Protein AF-X8BH34-F1 (afdb_monomer_lite)

Structure (mmCIF, N/CA/C/O backbone):
data_AF-X8BH34-F1
#
_entry.id   AF-X8BH34-F1
#
loop_
_atom_site.group_PDB
_atom_site.id
_atom_site.type_symbol
_atom_site.label_atom_id
_atom_site.label_alt_id
_atom_site.label_comp_id
_atom_site.label_asym_id
_atom_site.label_entity_id
_atom_site.label_seq_id
_atom_site.pdbx_PDB_ins_code
_atom_site.Cartn_x
_atom_site.Cartn_y
_atom_site.Cartn_z
_atom_site.occupancy
_atom_site.B_iso_or_equiv
_atom_site.auth_seq_id
_atom_site.auth_comp_id
_atom_site.auth_asym_id
_atom_site.auth_atom_id
_atom_site.pdbx_PDB_model_num
ATOM 1 N N . MET A 1 1 ? 43.976 -16.117 -24.925 1.00 43.75 1 MET A N 1
ATOM 2 C CA . MET A 1 1 ? 42.880 -16.397 -23.976 1.00 43.75 1 MET A CA 1
ATOM 3 C C . MET A 1 1 ? 42.334 -15.051 -23.525 1.00 43.75 1 MET A C 1
ATOM 5 O O . MET A 1 1 ? 42.831 -14.492 -22.561 1.00 43.75 1 MET A O 1
ATOM 9 N N . SER A 1 2 ? 41.441 -14.468 -24.329 1.00 48.62 2 SER A N 1
ATOM 10 C CA . SER A 1 2 ? 40.838 -13.161 -24.051 1.00 48.62 2 SER A CA 1
ATOM 11 C C . SER A 1 2 ? 39.442 -13.434 -23.515 1.00 48.62 2 SER A C 1
ATOM 13 O O . SER A 1 2 ? 38.652 -14.074 -24.204 1.00 48.62 2 SER A O 1
ATOM 15 N N . LEU A 1 3 ? 39.189 -13.051 -22.266 1.00 58.91 3 LEU A N 1
ATOM 16 C CA . LEU A 1 3 ? 37.860 -13.133 -21.676 1.00 58.91 3 LEU A CA 1
ATOM 17 C C . LEU A 1 3 ? 37.003 -12.075 -22.369 1.00 58.91 3 LEU A C 1
ATOM 19 O O . LEU A 1 3 ? 37.311 -10.887 -22.299 1.00 58.91 3 LEU A O 1
ATOM 23 N N . ASP A 1 4 ? 35.996 -12.541 -23.101 1.00 5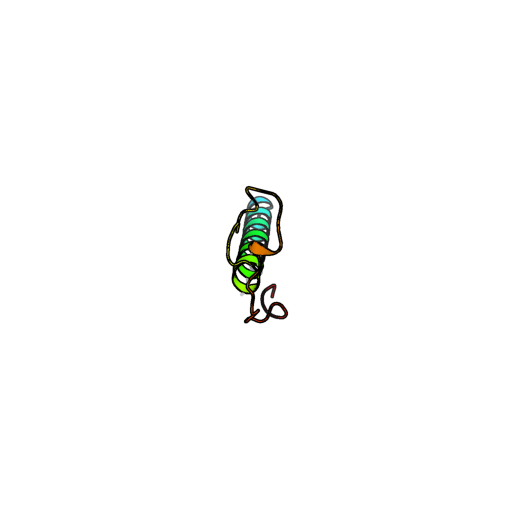5.66 4 ASP A N 1
ATOM 24 C CA . ASP A 1 4 ? 34.950 -11.714 -23.683 1.00 55.66 4 ASP A CA 1
ATOM 25 C C . ASP A 1 4 ? 34.220 -11.008 -22.537 1.00 55.66 4 ASP A C 1
ATOM 27 O O . ASP A 1 4 ? 33.644 -11.646 -21.648 1.00 55.66 4 ASP A O 1
ATOM 31 N N . THR A 1 5 ? 34.352 -9.686 -22.486 1.00 57.16 5 THR A N 1
ATOM 32 C CA . THR A 1 5 ? 33.746 -8.857 -21.450 1.00 57.16 5 THR A CA 1
ATOM 33 C C . THR A 1 5 ? 32.245 -8.828 -21.692 1.00 57.16 5 THR A C 1
ATOM 35 O O . THR A 1 5 ? 31.746 -7.969 -22.408 1.00 57.16 5 THR A O 1
ATOM 38 N N . SER A 1 6 ? 31.559 -9.795 -21.080 1.00 59.00 6 SER A N 1
ATOM 39 C CA . SER A 1 6 ? 30.189 -9.743 -20.567 1.00 59.00 6 SER A CA 1
ATOM 40 C C . SER A 1 6 ? 29.290 -8.705 -21.249 1.00 59.00 6 SER A C 1
ATOM 42 O O . SER A 1 6 ? 29.303 -7.522 -20.898 1.00 59.00 6 SER A O 1
ATOM 44 N N . THR A 1 7 ? 28.459 -9.156 -22.190 1.00 62.06 7 THR A N 1
ATOM 45 C CA . THR A 1 7 ? 27.293 -8.404 -22.662 1.00 62.06 7 THR A CA 1
ATOM 46 C C . THR A 1 7 ? 26.437 -8.009 -21.464 1.00 62.06 7 THR A C 1
ATOM 48 O O . THR A 1 7 ? 25.697 -8.823 -20.910 1.00 62.06 7 THR A O 1
ATOM 51 N N . ARG A 1 8 ? 26.541 -6.746 -21.049 1.00 67.00 8 ARG A N 1
ATOM 52 C CA . ARG A 1 8 ? 25.636 -6.149 -20.073 1.00 67.00 8 ARG A CA 1
ATOM 53 C C . ARG A 1 8 ? 24.255 -6.092 -20.713 1.00 67.00 8 ARG A C 1
ATOM 55 O O . ARG A 1 8 ? 24.007 -5.242 -21.562 1.00 67.00 8 ARG A O 1
ATOM 62 N N . VAL A 1 9 ? 23.377 -7.009 -20.323 1.00 79.88 9 VAL A N 1
ATOM 63 C CA . VAL A 1 9 ? 21.960 -6.937 -20.680 1.00 79.88 9 VAL A CA 1
ATOM 64 C C . VAL A 1 9 ? 21.379 -5.752 -19.915 1.00 79.88 9 VAL A C 1
ATOM 66 O O . VAL A 1 9 ? 21.275 -5.776 -18.690 1.00 79.88 9 VAL A O 1
ATOM 69 N N . VAL A 1 10 ? 21.120 -4.670 -20.641 1.00 88.56 10 VAL A N 1
ATOM 70 C CA . VAL A 1 10 ? 20.427 -3.491 -20.125 1.00 88.56 10 VAL A CA 1
ATOM 71 C C . VAL A 1 10 ? 18.940 -3.732 -20.338 1.00 88.56 10 VAL A C 1
ATOM 73 O O . VAL A 1 10 ? 18.550 -4.155 -21.425 1.00 88.56 10 VAL A O 1
ATOM 76 N N . LEU A 1 11 ? 18.138 -3.495 -19.299 1.00 93.25 11 LEU A N 1
ATOM 77 C CA . LEU A 1 11 ? 16.685 -3.572 -19.405 1.00 93.25 11 LEU A CA 1
ATOM 78 C C . LEU A 1 11 ? 16.200 -2.560 -20.440 1.00 93.25 11 LEU A C 1
ATOM 80 O O . LEU A 1 11 ? 16.675 -1.424 -20.479 1.00 93.25 11 LEU A O 1
ATOM 84 N N . SER A 1 12 ? 15.254 -2.985 -21.263 1.00 95.19 12 SER A N 1
ATOM 85 C CA . SER A 1 12 ? 14.488 -2.080 -22.108 1.00 95.19 12 SER A CA 1
ATOM 86 C C . SER A 1 12 ? 13.634 -1.138 -21.257 1.00 95.19 12 SER A C 1
ATOM 88 O O . SER A 1 12 ? 13.287 -1.443 -20.112 1.00 95.19 12 SER A O 1
ATOM 90 N N . ASP A 1 13 ? 13.252 -0.001 -21.833 1.00 96.06 13 ASP A N 1
ATOM 91 C CA . ASP A 1 13 ? 12.379 0.966 -21.160 1.00 96.06 13 ASP A CA 1
ATOM 92 C C . ASP A 1 13 ? 11.027 0.340 -20.765 1.00 96.06 13 ASP A C 1
ATOM 94 O O . ASP A 1 13 ? 10.496 0.637 -19.694 1.00 96.06 13 ASP A O 1
ATOM 98 N N . ASP A 1 14 ? 10.509 -0.589 -21.577 1.00 97.44 14 ASP A N 1
ATOM 99 C CA . ASP A 1 14 ? 9.270 -1.322 -21.294 1.00 97.44 14 ASP A CA 1
ATOM 100 C C . ASP A 1 14 ? 9.411 -2.237 -20.067 1.00 97.44 14 ASP A C 1
ATOM 102 O O . ASP A 1 14 ? 8.520 -2.290 -19.217 1.00 97.44 14 ASP A O 1
ATOM 106 N N . GLU A 1 15 ? 10.541 -2.936 -19.930 1.00 97.00 15 GLU A N 1
ATOM 107 C CA . GLU A 1 15 ? 10.820 -3.772 -18.755 1.00 97.00 15 GLU A CA 1
ATOM 108 C C . GLU A 1 15 ? 10.947 -2.925 -17.486 1.00 97.00 15 GLU A C 1
ATOM 110 O O . GLU A 1 15 ? 10.405 -3.291 -16.441 1.00 97.00 15 GLU A O 1
ATOM 115 N N . VAL A 1 16 ? 11.605 -1.765 -17.576 1.00 97.19 16 VAL A N 1
ATOM 116 C CA . VAL A 1 16 ? 11.695 -0.812 -16.461 1.00 97.19 16 VAL A CA 1
ATOM 117 C C . VAL A 1 16 ? 10.304 -0.308 -16.066 1.00 97.19 16 VAL A C 1
ATOM 119 O O . VAL A 1 16 ? 9.971 -0.296 -14.879 1.00 97.19 16 VAL A O 1
ATOM 122 N N . ALA A 1 17 ? 9.465 0.050 -17.041 1.00 97.62 17 ALA A N 1
ATOM 123 C CA . ALA A 1 17 ? 8.104 0.518 -16.790 1.00 97.62 17 ALA A CA 1
ATOM 124 C C . ALA A 1 17 ? 7.221 -0.558 -16.132 1.00 97.62 17 ALA A C 1
ATOM 126 O O . ALA A 1 17 ? 6.433 -0.251 -15.235 1.00 97.62 17 ALA A O 1
ATOM 127 N N . LEU A 1 18 ? 7.365 -1.825 -16.533 1.00 98.12 18 LEU A N 1
ATOM 128 C CA . LEU A 1 18 ? 6.632 -2.940 -15.927 1.00 98.12 18 LEU A CA 1
ATOM 129 C C . LEU A 1 18 ? 7.052 -3.192 -14.475 1.00 98.12 18 LEU A C 1
ATOM 131 O O . LEU A 1 18 ? 6.192 -3.453 -13.630 1.00 98.12 18 LEU A O 1
ATOM 135 N N . ILE A 1 19 ? 8.346 -3.084 -14.168 1.00 97.50 19 ILE A N 1
ATOM 136 C CA . ILE A 1 19 ? 8.854 -3.227 -12.798 1.00 97.50 19 ILE A CA 1
ATOM 137 C C . ILE A 1 19 ? 8.338 -2.090 -11.908 1.00 97.50 19 ILE A C 1
ATOM 139 O O . ILE A 1 19 ? 7.877 -2.361 -10.800 1.00 97.50 19 ILE A O 1
ATOM 143 N N . ASP A 1 20 ? 8.345 -0.843 -12.389 1.00 97.25 20 ASP A N 1
ATOM 144 C CA . ASP A 1 20 ? 7.772 0.293 -11.650 1.00 97.25 20 ASP A CA 1
ATOM 145 C C . ASP A 1 20 ? 6.273 0.095 -11.378 1.00 97.25 20 ASP A C 1
ATOM 147 O O . ASP A 1 20 ? 5.805 0.257 -10.247 1.00 97.25 20 ASP A O 1
ATOM 151 N N . ALA A 1 21 ? 5.513 -0.318 -12.397 1.00 98.19 21 ALA A N 1
ATOM 152 C CA . ALA A 1 21 ? 4.087 -0.586 -12.254 1.00 98.19 21 ALA A CA 1
ATOM 153 C C . ALA A 1 21 ? 3.819 -1.694 -11.225 1.00 98.19 21 ALA A C 1
ATOM 155 O O . ALA A 1 21 ? 2.931 -1.551 -10.378 1.00 98.19 21 ALA A O 1
ATOM 156 N N . TYR A 1 22 ? 4.612 -2.768 -11.261 1.00 97.44 22 TYR A N 1
ATOM 157 C CA . TYR A 1 22 ? 4.548 -3.840 -10.275 1.00 97.44 22 TYR A CA 1
ATOM 158 C C . TYR A 1 22 ? 4.866 -3.332 -8.865 1.00 97.44 22 TYR A C 1
ATOM 160 O O . TYR A 1 22 ? 4.099 -3.590 -7.938 1.00 97.44 22 TYR A O 1
ATOM 168 N N . TRP A 1 23 ? 5.947 -2.567 -8.700 1.00 97.19 23 TRP A N 1
ATOM 169 C CA . TRP A 1 23 ? 6.358 -2.023 -7.406 1.00 97.19 23 TRP A CA 1
ATOM 170 C C . TRP A 1 23 ? 5.276 -1.121 -6.802 1.00 97.19 23 TRP A C 1
ATOM 172 O O . TRP A 1 23 ? 4.903 -1.272 -5.638 1.00 97.19 23 TRP A O 1
ATOM 182 N N . ARG A 1 24 ? 4.670 -0.246 -7.610 1.00 97.56 24 ARG A N 1
ATOM 183 C CA . ARG A 1 24 ? 3.547 0.602 -7.186 1.00 97.56 24 ARG A CA 1
ATOM 184 C C . ARG A 1 24 ? 2.309 -0.208 -6.810 1.00 97.56 24 ARG A C 1
ATOM 186 O O . ARG A 1 24 ? 1.667 0.111 -5.809 1.00 97.56 24 ARG A O 1
ATOM 193 N N . ALA A 1 25 ? 1.978 -1.248 -7.575 1.00 97.25 25 ALA A N 1
ATOM 194 C CA . ALA A 1 25 ? 0.853 -2.127 -7.269 1.00 97.25 25 ALA A CA 1
ATOM 195 C C . ALA A 1 25 ? 1.077 -2.894 -5.955 1.00 97.25 25 ALA A C 1
ATOM 197 O O . ALA A 1 25 ? 0.189 -2.921 -5.104 1.00 97.25 25 ALA A O 1
ATOM 198 N N . ALA A 1 26 ? 2.273 -3.451 -5.753 1.00 96.56 26 ALA A N 1
ATOM 199 C CA . ALA A 1 26 ? 2.645 -4.136 -4.520 1.00 96.56 26 ALA A CA 1
ATOM 200 C C . ALA A 1 26 ? 2.568 -3.194 -3.308 1.00 96.56 26 ALA A C 1
ATOM 202 O O . ALA A 1 26 ? 1.942 -3.532 -2.305 1.00 96.56 26 ALA A O 1
ATOM 203 N N . ASN A 1 27 ? 3.104 -1.977 -3.426 1.00 96.69 27 ASN A N 1
ATOM 204 C CA . ASN A 1 27 ? 3.031 -0.961 -2.375 1.00 96.69 27 ASN A CA 1
ATOM 205 C C . ASN A 1 27 ? 1.586 -0.584 -2.027 1.00 96.69 27 ASN A C 1
ATOM 207 O O . ASN A 1 27 ? 1.237 -0.493 -0.849 1.00 96.69 27 ASN A O 1
ATOM 211 N N . TYR A 1 28 ? 0.729 -0.411 -3.035 1.00 96.81 28 TYR A N 1
ATOM 212 C CA . TYR A 1 28 ? -0.683 -0.096 -2.828 1.00 96.81 28 TYR A CA 1
ATOM 213 C C . TYR A 1 28 ? -1.414 -1.213 -2.072 1.00 96.81 28 TYR A C 1
ATOM 215 O O . TYR A 1 28 ? -2.097 -0.953 -1.079 1.00 96.81 28 TYR A O 1
ATOM 223 N N . LEU A 1 29 ? -1.219 -2.466 -2.494 1.00 96.00 29 LEU A N 1
ATOM 224 C CA . LEU A 1 29 ? -1.820 -3.625 -1.836 1.00 96.00 29 LEU A CA 1
ATOM 225 C C . LEU A 1 29 ? -1.317 -3.790 -0.402 1.00 96.00 29 LEU A C 1
ATOM 227 O O . LEU A 1 29 ? -2.120 -4.056 0.488 1.00 96.00 29 LEU A O 1
ATOM 231 N N . SER A 1 30 ? -0.025 -3.582 -0.160 1.00 95.50 30 SER A N 1
ATOM 232 C CA . SER A 1 30 ? 0.572 -3.644 1.174 1.00 95.50 30 SER A CA 1
ATOM 233 C C . SER A 1 30 ? -0.028 -2.612 2.132 1.00 95.50 30 SER A C 1
ATOM 235 O O . SER A 1 30 ? -0.408 -2.954 3.253 1.00 95.50 30 SER A O 1
ATOM 237 N N . VAL A 1 31 ? -0.197 -1.359 1.692 1.00 95.69 31 VAL A N 1
ATOM 238 C CA . VAL A 1 31 ? -0.915 -0.341 2.478 1.00 95.69 31 VAL A CA 1
ATOM 239 C C . VAL A 1 31 ? -2.361 -0.783 2.719 1.00 95.69 31 VAL A C 1
ATOM 241 O O . VAL A 1 31 ? -2.829 -0.756 3.858 1.00 95.69 31 VAL A O 1
ATOM 244 N N . GLY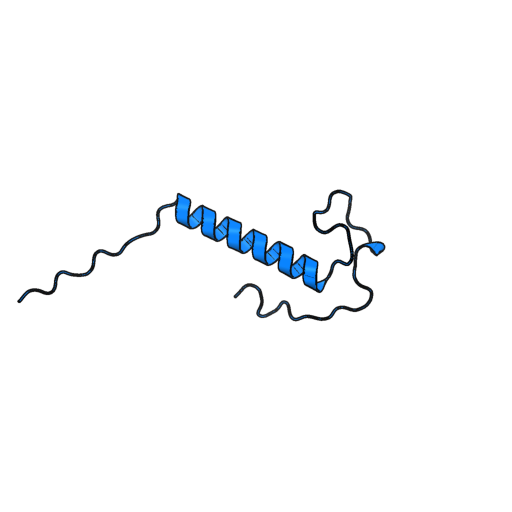 A 1 32 ? -3.059 -1.268 1.690 1.00 96.12 32 GLY A N 1
ATOM 245 C CA . GLY A 1 32 ? -4.415 -1.799 1.839 1.00 96.12 32 GLY A CA 1
ATOM 246 C C . GLY A 1 32 ? -4.499 -2.910 2.892 1.00 96.12 32 GLY A C 1
ATOM 247 O O . GLY A 1 32 ? -5.336 -2.857 3.789 1.00 96.12 32 GLY A O 1
ATOM 248 N N . GLN A 1 33 ? -3.577 -3.871 2.863 1.00 95.31 33 GLN A N 1
ATOM 249 C CA . GLN A 1 33 ? -3.518 -4.976 3.820 1.00 95.31 33 GLN A CA 1
ATOM 250 C C . GLN A 1 33 ? -3.241 -4.517 5.255 1.00 95.31 33 GLN A C 1
ATOM 252 O O . GLN A 1 33 ? -3.789 -5.106 6.190 1.00 95.31 33 GLN A O 1
ATOM 257 N N . ILE A 1 34 ? -2.417 -3.488 5.458 1.00 95.62 34 ILE A N 1
ATOM 258 C CA . ILE A 1 34 ? -2.091 -2.981 6.798 1.00 95.62 34 ILE A CA 1
ATOM 259 C C . ILE A 1 34 ? -3.250 -2.148 7.366 1.00 95.62 34 ILE A C 1
ATOM 261 O O . ILE A 1 34 ? -3.597 -2.310 8.540 1.00 95.62 34 ILE A O 1
ATOM 265 N N . TYR A 1 35 ? -3.865 -1.288 6.549 1.00 96.38 35 TYR A N 1
ATOM 266 C CA . TYR A 1 35 ? -4.741 -0.218 7.037 1.00 96.38 35 TYR A CA 1
ATOM 267 C C . TYR A 1 35 ? -6.228 -0.401 6.723 1.00 96.38 35 TYR A C 1
ATOM 269 O O . TYR A 1 35 ? -7.053 0.029 7.527 1.00 96.38 35 TYR A O 1
ATOM 277 N N . LEU A 1 36 ? -6.596 -1.027 5.603 1.00 97.62 36 LEU A N 1
ATOM 278 C CA . LEU A 1 36 ? -7.984 -1.057 5.133 1.00 97.62 36 LEU A CA 1
ATOM 279 C C . LEU A 1 36 ? -8.707 -2.343 5.540 1.00 97.62 36 LEU A C 1
ATOM 281 O O . LEU A 1 36 ? -8.173 -3.447 5.426 1.00 97.62 36 LEU A O 1
ATOM 285 N N . LEU A 1 37 ? -9.936 -2.193 6.027 1.00 97.19 37 LEU A N 1
ATOM 286 C CA . LEU A 1 37 ? -10.882 -3.288 6.244 1.00 97.19 37 LEU A CA 1
ATOM 287 C C . LEU A 1 37 ? -11.823 -3.475 5.045 1.00 97.19 37 LEU A C 1
ATOM 289 O O . LEU A 1 37 ? -12.263 -4.597 4.816 1.00 97.19 37 LEU A O 1
ATOM 293 N N . ASP A 1 38 ? -12.094 -2.402 4.294 1.00 97.62 38 ASP A N 1
ATOM 294 C CA . ASP A 1 38 ? -12.943 -2.386 3.098 1.00 97.62 38 ASP A CA 1
ATOM 295 C C . ASP A 1 38 ? -12.509 -1.266 2.128 1.00 97.62 38 ASP A C 1
ATOM 297 O O . ASP A 1 38 ? -11.571 -0.517 2.414 1.00 97.62 38 ASP A O 1
ATOM 301 N N . ASN A 1 39 ? -13.174 -1.163 0.975 1.00 97.75 39 ASN A N 1
ATOM 302 C CA . ASN A 1 39 ? -12.912 -0.214 -0.105 1.00 97.75 39 ASN A CA 1
ATOM 303 C C . ASN A 1 39 ? -11.435 -0.203 -0.578 1.00 97.75 39 ASN A C 1
ATOM 305 O O . ASN A 1 39 ? -10.818 0.858 -0.713 1.00 97.75 39 ASN A O 1
ATOM 309 N N . PRO A 1 40 ? -10.832 -1.379 -0.858 1.00 96.31 40 PRO A N 1
ATOM 310 C CA . PRO A 1 40 ? -9.401 -1.493 -1.137 1.00 96.31 40 PRO A CA 1
ATOM 311 C C . PRO A 1 40 ? -8.972 -0.854 -2.460 1.00 96.31 40 PRO A C 1
ATOM 313 O O . PRO A 1 40 ? -7.780 -0.674 -2.659 1.00 96.31 40 PRO A O 1
ATOM 316 N N . LEU A 1 41 ? -9.911 -0.547 -3.361 1.00 97.31 41 LEU A N 1
ATOM 317 C CA . LEU A 1 41 ? -9.650 0.108 -4.649 1.00 97.31 41 LEU A CA 1
ATOM 318 C C . LEU A 1 41 ? -10.152 1.558 -4.697 1.00 97.31 41 LEU A C 1
ATOM 320 O O . LEU A 1 41 ? -10.103 2.171 -5.761 1.00 97.31 41 LEU A O 1
ATOM 324 N N . LEU A 1 42 ? -10.641 2.102 -3.575 1.00 96.62 42 LEU A N 1
ATOM 325 C CA . LEU A 1 42 ? -11.208 3.454 -3.492 1.00 96.62 42 LEU A CA 1
ATOM 326 C C . LEU A 1 42 ? -12.294 3.716 -4.553 1.00 96.62 42 LEU A C 1
ATOM 328 O O . LEU A 1 42 ? -12.302 4.757 -5.208 1.00 96.62 42 LEU A O 1
ATOM 332 N N . ALA A 1 43 ? -13.214 2.762 -4.728 1.00 97.69 43 ALA A N 1
ATOM 333 C CA . ALA A 1 43 ? -14.355 2.901 -5.640 1.00 97.69 43 AL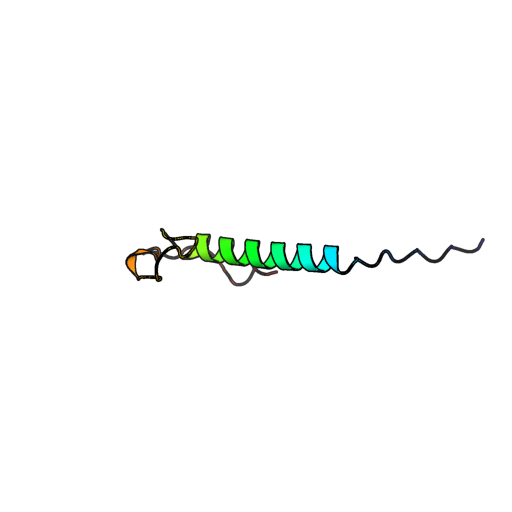A A CA 1
ATOM 334 C C . ALA A 1 43 ? -15.312 4.029 -5.204 1.00 97.69 43 ALA A C 1
ATOM 336 O O . ALA A 1 43 ? -16.042 4.589 -6.020 1.00 97.69 43 ALA A O 1
ATOM 337 N N . GLU A 1 44 ? -15.261 4.382 -3.922 1.00 97.88 44 GLU A N 1
ATOM 338 C CA . GLU A 1 44 ? -15.887 5.555 -3.322 1.00 97.88 44 GLU A CA 1
ATOM 339 C C . GLU A 1 44 ? -14.869 6.325 -2.455 1.00 97.88 44 GLU A C 1
ATOM 341 O O . GLU A 1 44 ? -13.816 5.766 -2.114 1.00 97.88 44 GLU A O 1
ATOM 346 N N . PRO A 1 45 ? -15.138 7.597 -2.090 1.00 98.12 45 PRO A N 1
ATOM 347 C CA . PRO A 1 45 ? -14.243 8.374 -1.236 1.00 98.12 45 PRO A CA 1
ATOM 348 C C . PRO A 1 45 ? -13.897 7.642 0.067 1.00 98.12 45 PRO A C 1
ATOM 350 O O . PRO A 1 45 ? -14.751 7.025 0.701 1.00 98.12 45 PRO A O 1
ATOM 353 N N . LEU A 1 46 ? -12.629 7.718 0.478 1.00 97.56 46 LEU A N 1
ATOM 354 C CA . LEU A 1 46 ? -12.168 7.063 1.699 1.00 97.56 46 LEU A CA 1
ATOM 355 C C . LEU A 1 46 ? -12.867 7.663 2.929 1.00 97.56 46 LEU A C 1
ATOM 357 O O . LEU A 1 46 ? -12.844 8.878 3.127 1.00 97.56 46 LEU A O 1
ATOM 361 N N . ALA A 1 47 ? -13.425 6.798 3.771 1.00 97.69 47 ALA A N 1
ATOM 362 C CA . ALA A 1 47 ? -14.102 7.158 5.006 1.00 97.69 47 ALA A CA 1
ATOM 363 C C . ALA A 1 47 ? -13.481 6.393 6.195 1.00 97.69 47 ALA A C 1
ATOM 365 O O . ALA A 1 47 ? -12.865 5.341 5.981 1.00 97.69 47 ALA A O 1
ATOM 366 N N . PRO A 1 48 ? -13.592 6.898 7.440 1.00 97.38 48 PRO A N 1
ATOM 367 C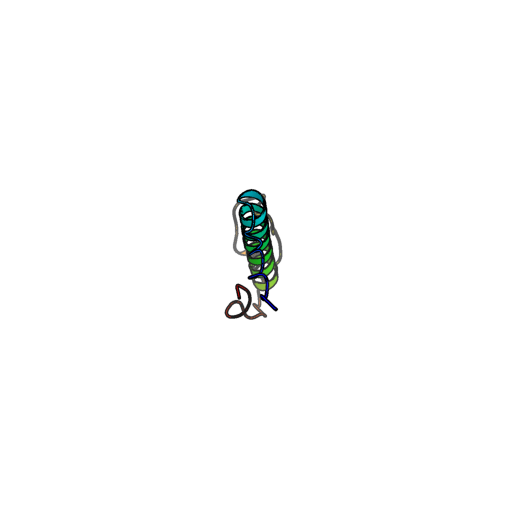 CA . PRO A 1 48 ? -13.029 6.239 8.621 1.00 97.38 48 PRO A CA 1
ATOM 368 C C . PRO A 1 48 ? -13.489 4.787 8.804 1.00 97.38 48 PRO A C 1
ATOM 370 O O . PRO A 1 48 ? -12.726 3.962 9.301 1.00 97.38 48 PRO A O 1
ATOM 373 N N . GLU A 1 49 ? -14.702 4.461 8.359 1.00 97.44 49 GLU A N 1
ATOM 374 C CA . GLU A 1 49 ? -15.302 3.127 8.423 1.00 97.44 49 GLU A CA 1
ATOM 375 C C . GLU A 1 49 ? -14.547 2.095 7.574 1.00 97.44 49 GLU A C 1
ATOM 377 O O . GLU A 1 49 ? -14.661 0.900 7.825 1.00 97.44 49 GLU A O 1
ATOM 382 N N . HIS A 1 50 ? -13.740 2.530 6.603 1.00 98.38 50 HIS A N 1
ATOM 383 C CA . HIS A 1 50 ? -12.902 1.647 5.788 1.00 98.38 50 HIS A CA 1
ATOM 384 C C . HIS A 1 50 ? -11.577 1.282 6.471 1.00 98.38 50 HIS A C 1
ATOM 386 O O . HIS A 1 50 ? -10.846 0.434 5.963 1.00 98.38 50 HIS A O 1
ATOM 392 N N . ILE A 1 51 ? -11.228 1.899 7.606 1.00 97.81 51 ILE A N 1
ATOM 393 C CA . ILE A 1 51 ? -9.929 1.728 8.273 1.00 97.81 51 ILE A CA 1
ATOM 394 C C . ILE A 1 51 ? -10.044 0.724 9.418 1.00 97.81 51 ILE A C 1
ATOM 396 O O . ILE A 1 51 ? -10.902 0.850 10.292 1.00 97.81 51 ILE A O 1
ATOM 400 N N . LYS A 1 52 ? -9.140 -0.262 9.464 1.00 97.44 52 LYS A N 1
ATOM 401 C CA . LYS A 1 52 ? -9.115 -1.275 10.528 1.00 97.44 52 LYS A CA 1
ATOM 402 C C . LYS A 1 52 ? -9.074 -0.617 11.920 1.00 97.44 52 LYS A C 1
ATOM 404 O O . LYS A 1 52 ? -8.175 0.182 12.179 1.00 97.44 52 LYS A O 1
ATOM 409 N N . PRO A 1 53 ? -9.927 -1.044 12.874 1.00 95.50 53 PRO A N 1
ATOM 410 C CA . PRO A 1 53 ? -9.913 -0.516 14.244 1.00 95.50 53 PRO A CA 1
ATOM 411 C C . PRO A 1 53 ? -8.604 -0.774 15.003 1.00 95.50 53 PRO A C 1
ATOM 413 O O . PRO A 1 53 ? -8.290 -0.087 15.972 1.00 95.50 53 PRO A O 1
ATOM 416 N N . ARG A 1 54 ? -7.842 -1.792 14.583 1.00 93.94 54 ARG A N 1
ATOM 417 C CA . ARG A 1 54 ? -6.518 -2.112 15.116 1.00 93.94 54 ARG A CA 1
ATOM 418 C C . ARG A 1 54 ? -5.558 -2.384 13.969 1.00 93.94 54 ARG A C 1
ATOM 420 O O . ARG A 1 54 ? -5.780 -3.300 13.180 1.00 93.94 54 ARG A O 1
ATOM 427 N N . LEU A 1 55 ? -4.476 -1.617 13.932 1.00 89.56 55 LEU A N 1
ATOM 428 C CA . LEU A 1 55 ? -3.432 -1.733 12.922 1.00 89.56 55 LEU A CA 1
ATOM 429 C C . LEU A 1 55 ? -2.387 -2.751 13.376 1.00 89.56 55 LEU A C 1
ATOM 431 O O . LEU A 1 55 ? -1.858 -2.655 14.484 1.00 89.56 55 LEU A O 1
ATOM 435 N N . LEU A 1 56 ? -2.110 -3.734 12.525 1.00 88.12 56 LEU A N 1
ATOM 436 C CA . LEU A 1 56 ? -1.074 -4.742 12.734 1.00 88.12 56 LEU A CA 1
ATOM 437 C C . LEU A 1 56 ? -0.307 -4.916 11.425 1.00 88.12 56 LEU A C 1
ATOM 439 O O . LEU A 1 56 ? -0.909 -5.189 10.389 1.00 88.12 56 LEU A O 1
ATOM 443 N N . GLY A 1 57 ? 1.010 -4.753 11.489 1.00 88.62 57 GLY A N 1
ATOM 444 C CA . GLY A 1 57 ? 1.902 -4.788 10.333 1.00 88.62 57 GLY A CA 1
ATOM 445 C C . GLY A 1 57 ? 2.983 -3.713 10.430 1.00 88.62 57 GLY A C 1
ATOM 446 O O . GLY A 1 57 ? 2.866 -2.769 11.213 1.00 88.62 57 GLY A O 1
ATOM 447 N N . HIS A 1 58 ? 4.042 -3.862 9.638 1.00 91.62 58 HIS A N 1
ATOM 448 C CA . HIS A 1 58 ? 5.152 -2.914 9.578 1.00 91.62 58 HIS A CA 1
ATOM 449 C C . HIS A 1 58 ? 5.299 -2.394 8.156 1.00 91.62 58 HIS A C 1
ATOM 451 O O . HIS A 1 58 ? 5.664 -3.141 7.258 1.00 91.62 58 HIS A O 1
ATOM 457 N N . TRP A 1 59 ? 5.056 -1.102 7.956 1.00 91.19 59 TRP A N 1
ATOM 458 C CA . TRP A 1 59 ? 5.281 -0.478 6.654 1.00 91.19 59 TRP A CA 1
ATOM 459 C C . TRP A 1 59 ? 6.773 -0.279 6.349 1.00 91.19 59 TRP A C 1
ATOM 461 O O . TRP A 1 59 ? 7.186 -0.423 5.208 1.00 91.19 59 TRP A O 1
ATOM 471 N N . GLY A 1 60 ? 7.592 0.010 7.366 1.00 87.19 60 GLY A N 1
ATOM 472 C CA . GLY A 1 60 ? 8.962 0.510 7.187 1.00 87.19 60 GLY A CA 1
ATOM 473 C C . GLY A 1 60 ? 9.933 -0.382 6.404 1.00 87.19 60 GLY A C 1
ATOM 474 O 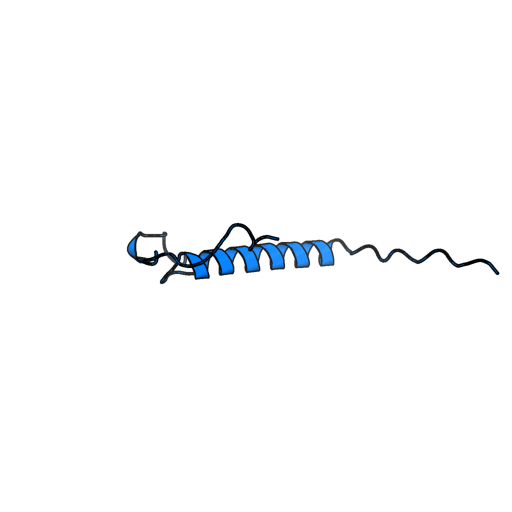O . GLY A 1 60 ? 10.916 0.149 5.916 1.00 87.19 60 GLY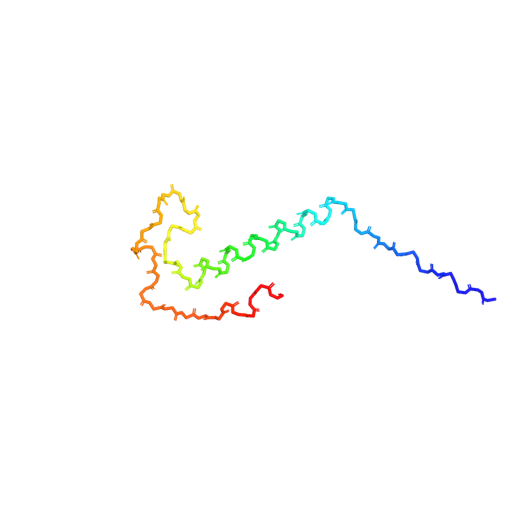 A O 1
ATOM 475 N N . THR A 1 61 ? 9.660 -1.683 6.268 1.00 82.56 61 THR A N 1
ATOM 476 C CA . THR A 1 61 ? 10.480 -2.646 5.497 1.00 82.56 61 THR A CA 1
ATOM 477 C C . THR A 1 61 ? 9.726 -3.262 4.315 1.00 82.56 61 THR A C 1
ATOM 479 O O . THR A 1 61 ? 10.148 -4.271 3.766 1.00 82.56 61 THR A O 1
ATOM 482 N N . THR A 1 62 ? 8.533 -2.754 4.000 1.00 81.38 62 THR A N 1
ATOM 483 C CA . THR A 1 62 ? 7.701 -3.266 2.903 1.00 81.38 62 THR A CA 1
ATOM 484 C C . THR A 1 62 ? 8.038 -2.680 1.522 1.00 81.38 62 THR A C 1
ATOM 486 O O . THR A 1 62 ? 7.878 -3.417 0.554 1.00 81.38 62 THR A O 1
ATOM 489 N N . PRO A 1 63 ? 8.474 -1.408 1.374 1.00 76.56 63 PRO A N 1
ATOM 490 C CA . PRO A 1 63 ? 8.813 -0.868 0.055 1.00 76.56 63 PRO A CA 1
ATOM 491 C C . PRO A 1 63 ? 10.216 -1.258 -0.447 1.00 76.56 63 PRO A C 1
ATOM 493 O O . PRO A 1 63 ? 10.550 -0.865 -1.569 1.00 76.56 63 PRO A O 1
ATOM 496 N N . ASP A 1 64 ? 11.001 -1.970 0.375 1.00 63.38 64 ASP A N 1
ATOM 497 C CA . ASP A 1 64 ? 12.385 -2.399 0.105 1.00 63.38 64 ASP A CA 1
ATOM 498 C C . ASP A 1 64 ? 12.495 -3.528 -0.938 1.00 63.38 64 ASP A C 1
ATOM 500 O O . ASP A 1 64 ? 11.582 -4.387 -1.011 1.00 63.38 64 ASP A O 1
#

InterPro domains:
  IPR005593 Xylulose 5-phosphate/Fructose 6-phosphate phosphoketolase [PTHR31273] (8-63)
  IPR018970 Xylulose 5-phosphate/Fructose 6-phosphate phosphoketolase, N-terminal [PF09364] (11-63)

Organism: NCBI:txid1299334

pLDDT: mean 89.42, std 14.03, range [43.75, 98.38]

Secondary structure (DSSP, 8-state):
---------PPPHHHHHHHHHHHHHHHHHHHHHHHBSS-TT-SS---GGGB-SS--S-STTS--

Radius of gyration: 19.53 Å; chains: 1; bounding box: 59×25×39 Å

Foldseek 3Di:
DDPDPDDPPDDDPVRVVVVVVVLVVQLLVQCCVQFFPDPSVCPDPDDPVRTDPDGDDDSPPRSD

Sequence (64 aa):
MSLDTSTRVVLSDDEVALIDAYWRAANYLSVGQIYLLDNPLLAEPLAPEHIKPRLLGHWGTTPD